Protein AF-A0A954HNZ9-F1 (afdb_monomer)

Sequence (118 aa):
MIYDRTPWIPYSPVDSAGGAAWKEIQAANTEGKPTPGLQLTYFKKPRPVYEFYDLDADVSELENLSGRPEVAAVEREHRLALAERMILDFDYLPLPDVMEPTAGAGGKKAKATSNGKK

Structure (mmCIF, N/CA/C/O backbone):
data_AF-A0A954HNZ9-F1
#
_entry.id   AF-A0A954HNZ9-F1
#
loop_
_atom_site.group_PDB
_atom_site.id
_atom_site.type_symbol
_atom_site.label_atom_id
_atom_site.label_alt_id
_atom_site.label_comp_id
_atom_site.label_asym_id
_atom_site.label_entity_id
_atom_site.label_seq_id
_atom_site.pdbx_PDB_ins_code
_atom_site.Cartn_x
_atom_site.Cartn_y
_atom_site.Cartn_z
_atom_site.occupancy
_atom_site.B_iso_or_equiv
_atom_site.auth_seq_id
_atom_site.auth_comp_id
_atom_site.auth_asym_id
_atom_site.auth_atom_id
_atom_site.pdbx_PDB_model_num
ATOM 1 N N . MET A 1 1 ? -1.437 -3.643 -6.665 1.00 91.81 1 MET A N 1
ATOM 2 C CA . MET A 1 1 ? -0.039 -3.414 -6.230 1.00 91.81 1 MET A CA 1
ATOM 3 C C . MET A 1 1 ? 0.115 -1.975 -5.763 1.00 91.81 1 MET A C 1
ATOM 5 O O . MET A 1 1 ? -0.402 -1.090 -6.432 1.00 91.81 1 MET A O 1
ATOM 9 N N . ILE A 1 2 ? 0.836 -1.753 -4.662 1.00 95.31 2 ILE A N 1
ATOM 10 C CA . ILE A 1 2 ? 1.122 -0.438 -4.073 1.00 95.31 2 ILE A CA 1
ATOM 11 C C . ILE A 1 2 ? 2.644 -0.267 -3.936 1.00 95.31 2 ILE A C 1
ATOM 13 O O . ILE A 1 2 ? 3.343 -1.207 -3.549 1.00 95.31 2 ILE A O 1
ATOM 17 N N . TYR A 1 3 ? 3.147 0.930 -4.256 1.00 97.06 3 TYR A N 1
ATOM 18 C CA . TYR A 1 3 ? 4.546 1.332 -4.076 1.00 97.06 3 TYR A CA 1
ATOM 19 C C . TYR A 1 3 ? 4.628 2.536 -3.127 1.00 97.06 3 TYR A C 1
ATOM 21 O O . TYR A 1 3 ? 4.392 3.677 -3.524 1.00 97.06 3 TYR A O 1
ATOM 29 N N . ASP A 1 4 ? 4.944 2.280 -1.856 1.00 95.31 4 ASP A N 1
ATOM 30 C CA . ASP A 1 4 ? 5.052 3.307 -0.821 1.00 95.31 4 ASP A CA 1
ATOM 31 C C . ASP A 1 4 ? 6.431 3.988 -0.853 1.00 95.31 4 ASP A C 1
ATOM 33 O O . ASP A 1 4 ? 7.487 3.373 -0.655 1.00 95.31 4 ASP A O 1
ATOM 37 N N . ARG A 1 5 ? 6.429 5.302 -1.093 1.00 94.69 5 ARG A N 1
ATOM 38 C CA . ARG A 1 5 ? 7.637 6.141 -1.093 1.00 94.69 5 ARG A CA 1
ATOM 39 C C . ARG A 1 5 ? 7.906 6.842 0.222 1.00 94.69 5 ARG A C 1
ATOM 41 O O . ARG A 1 5 ? 8.970 7.440 0.370 1.00 94.69 5 ARG A O 1
ATOM 48 N N . THR A 1 6 ? 6.985 6.750 1.171 1.00 93.81 6 THR A N 1
ATOM 49 C CA . THR A 1 6 ? 7.082 7.394 2.478 1.00 93.81 6 THR A CA 1
ATOM 50 C C . THR A 1 6 ? 6.795 6.409 3.617 1.00 93.81 6 THR A C 1
ATOM 52 O O . THR A 1 6 ? 6.027 6.725 4.525 1.00 93.81 6 THR A O 1
ATOM 55 N N . PRO A 1 7 ? 7.472 5.241 3.668 1.00 94.88 7 PRO A N 1
ATOM 56 C CA . PRO A 1 7 ? 7.176 4.182 4.641 1.00 94.88 7 PRO A CA 1
ATOM 57 C C . PRO A 1 7 ? 7.374 4.588 6.111 1.00 94.88 7 PRO A C 1
ATOM 59 O O . PRO A 1 7 ? 6.915 3.901 7.024 1.00 94.88 7 PRO A O 1
ATOM 62 N N . TRP A 1 8 ? 8.074 5.693 6.371 1.00 95.38 8 TRP A N 1
ATOM 63 C CA . TRP A 1 8 ? 8.252 6.260 7.711 1.00 95.38 8 TRP A CA 1
ATOM 64 C C . TRP A 1 8 ? 7.060 7.104 8.183 1.00 95.38 8 TRP A C 1
ATOM 66 O O . TRP A 1 8 ? 6.949 7.368 9.382 1.00 95.38 8 TRP A O 1
ATOM 76 N N . ILE A 1 9 ? 6.182 7.546 7.277 1.00 93.69 9 ILE A N 1
ATOM 77 C CA . ILE A 1 9 ? 4.989 8.315 7.630 1.00 93.69 9 ILE A CA 1
ATOM 78 C C . ILE A 1 9 ? 3.913 7.329 8.110 1.00 93.69 9 ILE A C 1
ATOM 80 O O . ILE A 1 9 ? 3.567 6.399 7.380 1.00 93.69 9 ILE A O 1
ATOM 84 N N . PRO A 1 10 ? 3.377 7.492 9.334 1.00 92.50 10 PRO A N 1
ATOM 85 C CA . PRO A 1 10 ? 2.267 6.675 9.807 1.00 92.50 10 PRO A CA 1
ATOM 86 C C . PRO A 1 10 ? 1.060 6.777 8.875 1.00 92.50 10 PRO A C 1
ATOM 88 O O . PRO A 1 10 ? 0.731 7.870 8.415 1.00 92.50 10 PRO A O 1
ATOM 91 N N . TYR A 1 11 ? 0.362 5.661 8.662 1.00 93.06 11 TYR A N 1
ATOM 92 C CA . TYR A 1 11 ? -0.916 5.698 7.964 1.00 93.06 11 TYR A CA 1
ATOM 93 C C . TYR A 1 11 ? -1.902 6.613 8.702 1.00 93.06 11 TYR A C 1
ATOM 95 O O . TYR A 1 11 ? -2.018 6.585 9.930 1.00 93.06 11 TYR A O 1
ATOM 103 N N . SER A 1 12 ? -2.622 7.414 7.927 1.00 92.19 12 SER A N 1
ATOM 104 C CA . SER A 1 12 ? -3.756 8.197 8.388 1.00 92.19 12 SER A CA 1
ATOM 105 C C . SER A 1 12 ? -4.742 8.328 7.232 1.00 92.19 12 SER A C 1
ATOM 107 O O . SER A 1 12 ? -4.314 8.653 6.122 1.00 92.19 12 SER A O 1
ATOM 109 N N . PRO A 1 13 ? -6.047 8.113 7.456 1.00 93.38 13 PRO A N 1
ATOM 110 C CA . PRO A 1 13 ? -7.034 8.313 6.408 1.00 93.38 13 PRO A CA 1
ATOM 111 C C . PRO A 1 13 ? -7.092 9.798 6.030 1.00 93.38 13 PRO A C 1
ATOM 113 O O . PRO A 1 13 ? -7.148 10.661 6.910 1.00 93.38 13 PRO A O 1
ATOM 116 N N . VAL A 1 14 ? -7.073 10.086 4.728 1.00 90.00 14 VAL A N 1
ATOM 117 C CA . VAL A 1 14 ? -6.909 11.449 4.189 1.00 90.00 14 VAL A CA 1
ATOM 118 C C . VAL A 1 14 ? -8.027 12.385 4.659 1.00 90.00 14 VAL A C 1
ATOM 120 O O . VAL A 1 14 ? -7.744 13.480 5.139 1.00 90.00 14 VAL A O 1
ATOM 123 N N . ASP A 1 15 ? -9.277 11.921 4.626 1.00 91.62 15 ASP A N 1
ATOM 124 C CA . ASP A 1 15 ? -10.448 12.770 4.895 1.00 91.62 15 ASP A CA 1
ATOM 125 C C . ASP A 1 15 ? -11.004 12.641 6.321 1.00 91.62 15 ASP A C 1
ATOM 127 O O . ASP A 1 15 ? -11.885 13.398 6.728 1.00 91.62 15 ASP A O 1
ATOM 131 N N . SER A 1 16 ? -10.515 11.676 7.105 1.00 92.75 16 SER A N 1
ATOM 132 C CA . SER A 1 16 ? -11.103 11.331 8.408 1.00 92.75 16 SER A CA 1
ATOM 13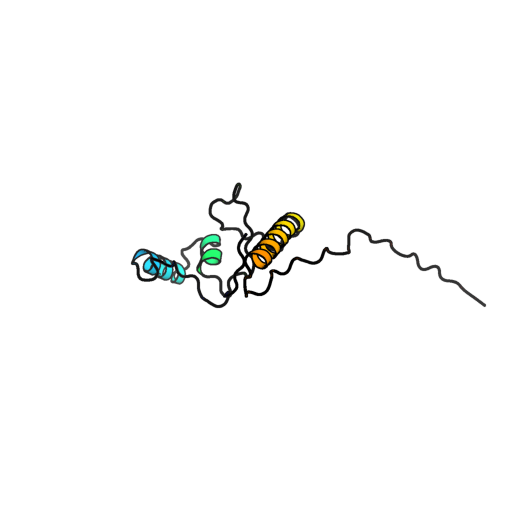3 C C . SER A 1 16 ? -10.095 11.210 9.549 1.00 92.75 16 SER A C 1
ATOM 135 O O . SER A 1 16 ? -10.468 10.803 10.650 1.00 92.75 16 SER A O 1
ATOM 137 N N . ALA A 1 17 ? -8.850 11.656 9.344 1.00 90.94 17 ALA A N 1
ATOM 138 C CA . ALA A 1 17 ? -7.790 11.652 10.357 1.00 90.94 17 ALA A CA 1
ATOM 139 C C . ALA A 1 17 ? -8.211 12.290 11.698 1.00 90.94 17 ALA A C 1
ATOM 141 O O . ALA A 1 17 ? -7.837 11.828 12.773 1.00 90.94 17 ALA A O 1
ATOM 142 N N . GLY A 1 18 ? -9.002 13.367 11.654 1.00 91.69 18 GLY A N 1
ATOM 143 C CA . GLY A 1 18 ? -9.504 14.052 12.852 1.00 91.69 18 GLY A CA 1
ATOM 144 C C . GLY A 1 18 ? -10.821 13.497 13.409 1.00 91.69 18 GLY A C 1
ATOM 145 O O . GLY A 1 18 ? -11.249 13.918 14.489 1.00 91.69 18 GLY A O 1
ATOM 146 N N . GLY A 1 19 ? -11.474 12.591 12.677 1.00 94.25 19 GLY A N 1
ATOM 147 C CA . GLY A 1 19 ? -12.818 12.095 12.959 1.00 94.25 19 GLY A CA 1
ATOM 148 C C . GLY A 1 19 ? -12.886 11.155 14.163 1.00 94.25 19 GLY A C 1
ATOM 149 O O . GLY A 1 19 ? -11.900 10.521 14.540 1.00 94.25 19 GLY A O 1
ATOM 150 N N . ALA A 1 20 ? -14.076 11.047 14.763 1.00 95.69 20 ALA A N 1
ATOM 151 C CA . ALA A 1 20 ? -14.314 10.190 15.928 1.00 95.69 20 ALA A CA 1
ATOM 152 C C . ALA A 1 20 ? -13.958 8.718 15.650 1.00 95.69 20 ALA A C 1
ATOM 154 O O . ALA A 1 20 ? -13.223 8.116 16.427 1.00 95.69 20 ALA A O 1
ATOM 155 N N . ALA A 1 21 ? -14.358 8.188 14.489 1.00 93.62 21 ALA A N 1
ATOM 156 C CA . ALA A 1 21 ? -14.083 6.804 14.103 1.00 93.62 21 ALA A CA 1
ATOM 157 C C . ALA A 1 21 ? -12.578 6.473 14.076 1.00 93.62 21 ALA A C 1
ATOM 159 O O . ALA A 1 21 ? -12.153 5.456 14.617 1.00 93.62 21 ALA A O 1
ATOM 160 N N . TRP A 1 22 ? -11.738 7.347 13.505 1.00 95.12 22 TRP A N 1
ATOM 161 C CA . TRP A 1 22 ? -10.293 7.097 13.470 1.00 95.12 22 TRP A CA 1
ATOM 162 C C . TRP A 1 22 ? -9.644 7.201 14.856 1.00 95.12 22 TRP A C 1
ATOM 164 O O . TRP A 1 22 ? -8.702 6.468 15.159 1.00 95.12 22 TRP A O 1
ATOM 174 N N . LYS A 1 23 ? -10.150 8.079 15.731 1.00 95.12 23 LYS A N 1
ATOM 175 C CA . LYS A 1 23 ? -9.696 8.152 17.130 1.00 95.12 23 LYS A CA 1
ATOM 176 C C . LYS A 1 23 ? -10.053 6.885 17.906 1.00 95.12 23 LYS A C 1
ATOM 178 O O . LYS A 1 23 ? -9.220 6.389 18.659 1.00 95.12 23 LYS A O 1
ATOM 183 N N . GLU A 1 24 ? -11.246 6.340 17.692 1.00 95.81 24 GLU A N 1
ATOM 184 C CA . GLU A 1 24 ? -11.670 5.072 18.292 1.00 95.81 24 GLU A CA 1
ATOM 185 C C . GLU A 1 24 ? -10.815 3.898 17.806 1.00 95.81 24 GLU A C 1
ATOM 187 O O . GLU A 1 24 ? -10.384 3.083 18.618 1.00 95.81 24 GLU A O 1
ATOM 192 N N . ILE A 1 25 ? -10.486 3.844 16.511 1.00 95.06 25 ILE A N 1
ATOM 193 C CA . ILE A 1 25 ? -9.589 2.823 15.948 1.00 95.06 25 ILE A CA 1
ATOM 194 C C . ILE A 1 25 ? -8.186 2.913 16.571 1.00 95.06 25 ILE A C 1
ATOM 196 O O . ILE A 1 25 ? -7.605 1.891 16.940 1.00 95.06 25 ILE A O 1
ATOM 200 N N . GLN A 1 26 ? -7.652 4.124 16.752 1.00 95.56 26 GLN A N 1
ATOM 201 C CA . GLN A 1 26 ? -6.374 4.326 17.440 1.00 95.56 26 GLN A CA 1
ATOM 202 C C . GLN A 1 26 ? -6.430 3.868 18.902 1.00 95.56 26 GLN A C 1
ATOM 204 O O . GLN A 1 26 ? -5.533 3.148 19.340 1.00 95.56 26 GLN A O 1
ATOM 209 N N . ALA A 1 27 ? -7.483 4.229 19.642 1.00 96.00 27 ALA A N 1
ATOM 210 C CA . ALA A 1 27 ? -7.673 3.783 21.022 1.00 96.00 27 ALA A CA 1
ATOM 211 C C . ALA A 1 27 ? -7.763 2.250 21.104 1.00 96.00 27 ALA A C 1
ATOM 213 O O . ALA A 1 27 ? -7.029 1.621 21.865 1.00 96.00 27 ALA A O 1
ATOM 214 N N . ALA A 1 28 ? -8.565 1.628 20.237 1.00 96.06 28 ALA A N 1
ATOM 215 C CA . ALA A 1 28 ? -8.683 0.178 20.153 1.00 96.06 28 ALA A CA 1
ATOM 216 C C . ALA A 1 28 ? -7.334 -0.504 19.870 1.00 96.06 28 ALA A C 1
ATOM 218 O O . ALA A 1 28 ? -7.037 -1.548 20.452 1.00 96.06 28 ALA A O 1
ATOM 219 N N . ASN A 1 29 ? -6.490 0.093 19.023 1.00 95.88 29 ASN A N 1
ATOM 220 C CA . ASN A 1 29 ? -5.148 -0.419 18.760 1.00 95.88 29 ASN A CA 1
ATOM 221 C C . ASN A 1 29 ? -4.230 -0.347 19.987 1.00 95.88 29 ASN A C 1
ATOM 223 O O . ASN A 1 29 ? -3.489 -1.293 20.235 1.00 95.88 29 ASN A O 1
ATOM 227 N N . THR A 1 30 ? -4.307 0.719 20.796 1.00 94.88 30 THR A N 1
ATOM 228 C CA . THR A 1 30 ? -3.545 0.784 22.062 1.00 94.88 30 THR A CA 1
ATOM 229 C C . THR A 1 30 ? -3.960 -0.299 23.059 1.00 94.88 30 THR A C 1
ATOM 231 O O . THR A 1 30 ? -3.159 -0.717 23.888 1.00 94.88 30 THR A O 1
ATOM 234 N N . GLU A 1 31 ? -5.186 -0.801 22.928 1.00 96.00 31 GLU A N 1
ATOM 235 C CA . GLU A 1 31 ? -5.735 -1.898 23.725 1.00 96.00 31 GLU A CA 1
ATOM 236 C C . GLU A 1 31 ? -5.517 -3.281 23.077 1.00 96.00 31 GLU A C 1
ATOM 238 O O . GLU A 1 31 ? -5.994 -4.286 23.600 1.00 96.00 31 GLU A O 1
ATOM 243 N N . GLY A 1 32 ? -4.821 -3.358 21.934 1.00 94.12 32 GLY A N 1
ATOM 244 C CA . GLY A 1 32 ? -4.522 -4.617 21.242 1.00 94.12 32 GLY A CA 1
ATOM 245 C C . GLY A 1 32 ? -5.737 -5.315 20.622 1.00 94.12 32 GLY A C 1
ATOM 246 O O . GLY A 1 32 ? -5.687 -6.515 20.364 1.00 94.12 32 GLY A O 1
ATOM 247 N N . LYS A 1 33 ? -6.837 -4.589 20.393 1.00 96.25 33 LYS A N 1
ATOM 248 C CA . LYS A 1 33 ? -8.106 -5.144 19.892 1.00 96.25 33 LYS A CA 1
ATOM 249 C C . LYS A 1 33 ? -8.141 -5.503 18.398 1.00 96.25 33 LYS A C 1
ATOM 251 O O . LYS A 1 33 ? -8.839 -6.463 18.070 1.00 96.25 33 LYS A O 1
ATOM 256 N N . PRO A 1 34 ? -7.500 -4.757 17.472 1.00 93.62 34 PRO A N 1
ATOM 257 C CA . PRO A 1 34 ? -7.621 -5.054 16.049 1.00 93.62 34 PRO A CA 1
ATOM 258 C C . PRO A 1 34 ? -7.031 -6.424 15.711 1.00 93.62 34 PRO A C 1
ATOM 260 O O . PRO A 1 34 ? -6.062 -6.861 16.335 1.00 93.62 34 PRO A O 1
ATOM 263 N N . THR A 1 35 ? -7.591 -7.086 14.698 1.00 94.25 35 THR A N 1
ATOM 264 C CA . THR A 1 35 ? -7.042 -8.349 14.191 1.00 94.25 35 THR A CA 1
ATOM 265 C C . THR A 1 35 ? -5.610 -8.145 13.679 1.00 94.25 35 THR A C 1
ATOM 267 O O . THR A 1 35 ? -5.263 -7.031 13.275 1.00 94.25 35 THR A O 1
ATOM 270 N N . PRO A 1 36 ? -4.770 -9.196 13.635 1.00 93.25 36 PRO A N 1
ATOM 271 C CA . PRO A 1 36 ? -3.395 -9.067 13.154 1.00 93.25 36 PRO A CA 1
ATOM 272 C C . PRO A 1 36 ? -3.282 -8.423 11.765 1.00 93.25 36 PRO A C 1
ATOM 274 O O . PRO A 1 36 ? -2.407 -7.587 11.562 1.00 93.25 36 PRO A O 1
ATOM 277 N N . GLY A 1 37 ? -4.197 -8.745 10.841 1.00 92.31 37 GLY A N 1
ATOM 278 C CA . GLY A 1 37 ? -4.249 -8.120 9.514 1.00 92.31 37 GLY A CA 1
ATOM 279 C C . GLY A 1 37 ? -4.434 -6.604 9.598 1.00 92.31 37 GLY A C 1
ATOM 280 O O . GLY A 1 37 ? -3.600 -5.855 9.105 1.00 92.31 37 GLY A O 1
ATOM 281 N N . LEU A 1 38 ? -5.448 -6.134 10.334 1.00 93.81 38 LEU A N 1
ATOM 282 C CA . LEU A 1 38 ? -5.692 -4.697 10.516 1.00 93.81 38 LEU A CA 1
ATOM 283 C C . LEU A 1 38 ? -4.547 -3.987 11.251 1.00 93.81 38 LEU A C 1
ATOM 285 O O . LEU A 1 38 ? -4.242 -2.833 10.946 1.00 93.81 38 LEU A O 1
ATOM 289 N N . GLN A 1 39 ? -3.893 -4.662 12.203 1.00 94.25 39 GLN A N 1
ATOM 290 C CA . GLN A 1 39 ? -2.703 -4.112 12.857 1.00 94.25 39 GLN A CA 1
ATOM 291 C C . GLN A 1 39 ? -1.562 -3.898 11.859 1.00 94.25 39 GLN A C 1
ATOM 293 O O . GLN A 1 39 ? -0.921 -2.845 11.872 1.00 94.25 39 GLN A O 1
ATOM 298 N N . LEU A 1 40 ? -1.325 -4.871 10.976 1.00 93.00 40 LEU A N 1
ATOM 299 C CA . LEU A 1 40 ? -0.295 -4.773 9.947 1.00 93.00 40 LEU A CA 1
ATOM 300 C C . LEU A 1 40 ? -0.622 -3.687 8.915 1.00 93.00 40 LEU A C 1
ATOM 302 O O . LEU A 1 40 ? 0.269 -2.905 8.590 1.00 93.00 40 LEU A O 1
ATOM 306 N N . THR A 1 41 ? -1.873 -3.593 8.462 1.00 92.12 41 THR A N 1
ATOM 307 C CA . THR A 1 41 ? -2.305 -2.608 7.458 1.00 92.12 41 THR A CA 1
ATOM 308 C C . THR A 1 41 ? -2.244 -1.171 7.987 1.00 92.12 41 THR A C 1
ATOM 310 O O . THR A 1 41 ? -1.752 -0.277 7.302 1.00 92.12 41 THR A O 1
ATOM 313 N N . TYR A 1 42 ? -2.703 -0.916 9.219 1.00 93.31 42 TYR A N 1
ATOM 314 C CA . TYR A 1 42 ? -2.837 0.459 9.726 1.00 93.31 42 TYR A CA 1
ATOM 315 C C . TYR A 1 42 ? -1.715 0.931 10.649 1.00 93.31 42 TYR A C 1
ATOM 317 O O . TYR A 1 42 ? -1.468 2.136 10.737 1.00 93.31 42 TYR A O 1
ATOM 325 N N . PHE A 1 43 ? -1.039 0.027 11.358 1.00 95.06 43 PHE A N 1
ATOM 326 C CA . PHE A 1 43 ? -0.169 0.413 12.474 1.00 95.06 43 PHE A CA 1
ATOM 327 C C . PHE A 1 43 ? 1.275 -0.079 12.359 1.00 95.06 43 PHE A C 1
ATOM 329 O O . PHE A 1 43 ? 2.116 0.347 13.158 1.00 95.06 43 PHE A O 1
ATOM 336 N N . LYS A 1 44 ? 1.607 -0.906 11.358 1.00 93.88 44 LYS A N 1
ATOM 337 C CA . LYS A 1 44 ? 2.989 -1.323 11.090 1.00 93.88 44 LYS A CA 1
ATOM 338 C C . LYS A 1 44 ? 3.875 -0.114 10.776 1.00 93.88 44 LYS A C 1
ATOM 340 O O . LYS A 1 44 ? 3.531 0.734 9.955 1.00 93.88 44 LYS A O 1
ATOM 345 N N . LYS A 1 45 ? 5.044 -0.051 11.421 1.00 92.38 45 LYS A N 1
ATOM 346 C CA . LYS A 1 45 ? 6.067 0.979 11.190 1.00 92.38 45 LYS A CA 1
ATOM 347 C C . LYS A 1 45 ? 7.464 0.344 11.134 1.00 92.38 45 LYS A C 1
ATOM 349 O O . LYS A 1 45 ? 7.811 -0.377 12.070 1.00 92.38 45 LYS A O 1
ATOM 354 N N . PRO A 1 46 ? 8.276 0.626 10.099 1.00 94.69 46 PRO A N 1
ATOM 355 C CA . PRO A 1 46 ? 7.895 1.324 8.867 1.00 94.69 46 PRO A CA 1
ATOM 356 C C . PRO A 1 46 ? 6.856 0.520 8.067 1.00 94.69 46 PRO A C 1
ATOM 358 O O . PRO A 1 46 ? 6.792 -0.708 8.185 1.00 94.69 46 PRO A O 1
ATOM 361 N N . ARG A 1 47 ? 6.040 1.206 7.262 1.00 95.56 47 ARG A N 1
ATOM 362 C CA . ARG A 1 47 ? 5.131 0.539 6.324 1.00 95.56 47 ARG A CA 1
ATOM 363 C C . ARG A 1 47 ? 5.931 -0.197 5.240 1.00 95.56 47 ARG A C 1
ATOM 365 O O . ARG A 1 47 ? 7.084 0.166 4.982 1.00 95.56 47 ARG A O 1
ATOM 372 N N . PRO A 1 48 ? 5.386 -1.265 4.637 1.00 95.69 48 PRO A N 1
ATOM 373 C CA . PRO A 1 48 ? 6.061 -1.936 3.534 1.00 95.69 48 PRO A CA 1
ATOM 374 C C . PRO A 1 48 ? 6.239 -0.982 2.348 1.00 95.69 48 PRO A C 1
ATOM 376 O O . PRO A 1 48 ? 5.322 -0.260 1.990 1.00 95.69 48 PRO A O 1
ATOM 379 N N . VAL A 1 49 ? 7.412 -1.010 1.711 1.00 96.25 49 VAL A N 1
ATOM 380 C CA . VAL A 1 49 ? 7.650 -0.251 0.467 1.00 96.25 49 VAL A CA 1
ATOM 381 C C . VAL A 1 49 ? 6.835 -0.827 -0.691 1.00 96.25 49 VAL A C 1
ATOM 383 O O . VAL A 1 49 ? 6.421 -0.091 -1.579 1.00 96.25 49 VAL A O 1
ATOM 386 N N . TYR A 1 50 ? 6.605 -2.138 -0.682 1.00 97.00 50 TYR A N 1
ATOM 387 C CA . TYR A 1 50 ? 5.820 -2.834 -1.690 1.00 97.00 50 TYR A CA 1
ATOM 388 C C . TYR A 1 50 ? 4.699 -3.612 -1.016 1.00 97.00 50 TYR A C 1
ATOM 390 O O . TYR A 1 50 ? 4.930 -4.352 -0.051 1.00 97.00 50 TYR A O 1
ATOM 398 N N . GLU A 1 51 ? 3.491 -3.443 -1.540 1.00 96.75 51 GLU A N 1
ATOM 399 C CA . GLU A 1 51 ? 2.320 -4.198 -1.114 1.00 96.75 51 GLU A CA 1
ATOM 400 C C . GLU A 1 51 ? 1.661 -4.838 -2.334 1.00 96.75 51 GLU A C 1
ATOM 402 O O . GLU A 1 51 ? 1.387 -4.184 -3.349 1.00 96.75 51 GLU A O 1
ATOM 407 N N . PHE A 1 52 ? 1.474 -6.151 -2.261 1.00 97.62 52 PHE A N 1
ATOM 408 C CA . PHE A 1 52 ? 0.943 -6.962 -3.346 1.00 97.62 52 PHE A CA 1
ATOM 409 C C . PHE A 1 52 ? -0.144 -7.871 -2.783 1.00 97.62 52 PHE A C 1
ATOM 411 O O . PHE A 1 52 ? 0.124 -8.614 -1.846 1.00 97.62 52 PHE A O 1
ATOM 418 N N . TYR A 1 53 ? -1.353 -7.789 -3.330 1.00 97.62 53 TYR A N 1
ATOM 419 C CA . TYR A 1 53 ? -2.538 -8.463 -2.806 1.00 97.62 53 TYR A CA 1
ATOM 420 C C . TYR A 1 53 ? -3.234 -9.225 -3.924 1.00 97.62 53 TYR A C 1
ATOM 422 O O . TYR A 1 53 ? -3.255 -8.768 -5.070 1.00 97.62 53 TYR A O 1
ATOM 430 N N . ASP A 1 54 ? -3.807 -10.366 -3.568 1.00 97.19 54 ASP A N 1
ATOM 431 C CA . ASP A 1 54 ? -4.755 -11.088 -4.405 1.00 97.19 54 ASP A CA 1
ATOM 432 C C . ASP A 1 54 ? -6.153 -10.541 -4.105 1.00 97.19 54 ASP A C 1
ATOM 434 O O . ASP A 1 54 ? -6.702 -10.799 -3.041 1.00 97.19 54 ASP A O 1
ATOM 438 N N . LEU A 1 55 ? -6.719 -9.756 -5.020 1.00 96.19 55 LEU A N 1
ATOM 439 C CA . LEU A 1 55 ? -8.019 -9.119 -4.796 1.00 96.19 55 LEU A CA 1
ATOM 440 C C . LEU A 1 55 ? -9.200 -10.089 -4.936 1.00 96.19 55 LEU A C 1
ATOM 442 O O . LEU A 1 55 ? -10.287 -9.771 -4.458 1.00 96.19 55 LEU A O 1
ATOM 446 N N . ASP A 1 56 ? -9.004 -11.251 -5.565 1.00 96.75 56 ASP A N 1
ATOM 447 C CA . ASP A 1 56 ? -10.052 -12.266 -5.689 1.00 96.75 56 ASP A CA 1
ATOM 448 C C . ASP A 1 56 ? -10.186 -13.053 -4.377 1.00 96.75 56 ASP A C 1
ATOM 450 O O . ASP A 1 56 ? -11.299 -13.330 -3.919 1.00 96.75 56 ASP A O 1
ATOM 454 N N . ALA A 1 57 ? -9.055 -13.389 -3.748 1.00 96.81 57 ALA A N 1
ATOM 455 C CA . ALA A 1 57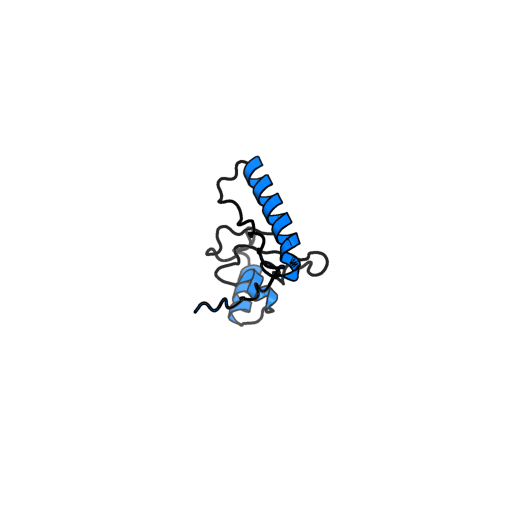 ? -9.017 -14.116 -2.479 1.00 96.81 57 ALA A CA 1
ATOM 456 C C . ALA A 1 57 ? -9.060 -13.204 -1.236 1.00 96.81 57 ALA A C 1
ATOM 458 O O . ALA A 1 57 ? -9.578 -13.614 -0.195 1.00 96.81 57 ALA A O 1
ATOM 459 N N . ASP A 1 58 ? -8.540 -11.978 -1.334 1.00 96.19 58 ASP A N 1
ATOM 460 C CA . ASP A 1 58 ? -8.396 -11.008 -0.244 1.00 96.19 58 ASP A CA 1
ATOM 461 C C . ASP A 1 58 ? -8.849 -9.603 -0.674 1.00 96.19 58 ASP A C 1
ATOM 463 O O . ASP A 1 58 ? -8.073 -8.658 -0.820 1.00 96.19 58 ASP A O 1
ATOM 467 N N . VAL A 1 59 ? -10.168 -9.448 -0.814 1.00 95.44 59 VAL A N 1
ATOM 468 C CA . VAL A 1 59 ? -10.821 -8.162 -1.129 1.00 95.44 59 VAL A CA 1
ATOM 469 C C . VAL A 1 59 ? -10.495 -7.068 -0.094 1.00 95.44 59 VAL A C 1
ATOM 471 O O . VAL A 1 59 ? -10.646 -5.884 -0.376 1.00 95.44 59 VAL A O 1
ATOM 474 N N . SER A 1 60 ? -10.091 -7.446 1.126 1.00 94.94 60 SER A N 1
ATOM 475 C CA . SER A 1 60 ? -9.792 -6.506 2.217 1.00 94.94 60 SER A CA 1
ATOM 476 C C . SER A 1 60 ? -8.318 -6.096 2.305 1.00 94.94 60 SER A C 1
ATOM 478 O O . SER A 1 60 ? -7.991 -5.300 3.186 1.00 94.94 60 SER A O 1
ATOM 480 N N . GLU A 1 61 ? -7.450 -6.608 1.427 1.00 95.75 61 GLU A N 1
ATOM 481 C CA . GLU A 1 61 ? -6.024 -6.251 1.344 1.00 95.75 61 GLU A CA 1
ATOM 482 C C . GLU A 1 61 ? -5.291 -6.368 2.700 1.00 95.75 61 GLU A C 1
ATOM 484 O O . GLU A 1 61 ? -4.517 -5.501 3.123 1.00 95.75 61 GLU A O 1
ATOM 489 N N . LEU 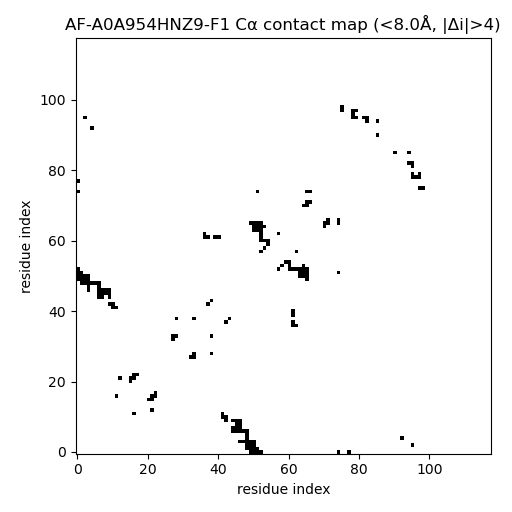A 1 62 ? -5.563 -7.450 3.433 1.00 95.62 62 LEU A N 1
ATOM 490 C CA . LEU A 1 62 ? -4.995 -7.710 4.757 1.00 95.62 62 LEU A CA 1
ATOM 491 C C . LEU A 1 62 ? -3.716 -8.549 4.694 1.00 95.62 62 LEU A C 1
ATOM 493 O O . LEU A 1 62 ? -2.887 -8.472 5.606 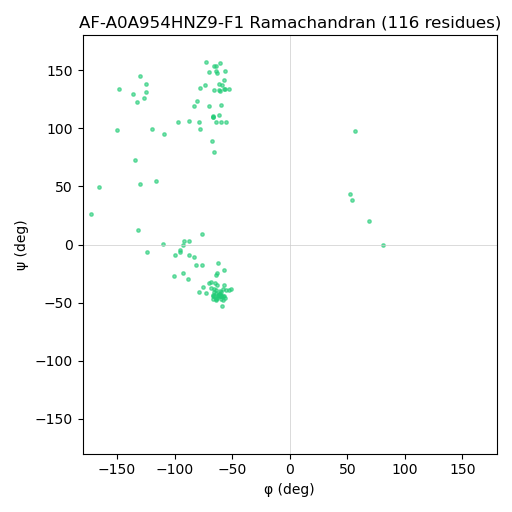1.00 95.62 62 LEU A O 1
ATOM 497 N N . GLU A 1 63 ? -3.536 -9.347 3.640 1.00 95.94 63 GLU A N 1
ATOM 498 C CA . GLU A 1 63 ? -2.390 -10.234 3.476 1.00 95.94 63 GLU A CA 1
ATOM 499 C C . GLU A 1 63 ? -1.449 -9.752 2.367 1.00 95.94 63 GLU A C 1
ATOM 501 O O . GLU A 1 63 ? -1.598 -10.078 1.194 1.00 95.94 63 GLU A O 1
ATOM 506 N N . ASN A 1 64 ? -0.405 -9.013 2.750 1.00 96.69 64 ASN A N 1
ATOM 507 C CA . ASN A 1 64 ? 0.625 -8.610 1.798 1.00 96.69 64 ASN A CA 1
ATOM 508 C C . ASN A 1 64 ? 1.469 -9.829 1.358 1.00 96.69 64 ASN A C 1
ATOM 510 O O . ASN A 1 64 ? 2.138 -10.483 2.170 1.00 96.69 64 ASN A O 1
ATOM 514 N N . LEU A 1 65 ? 1.444 -10.109 0.056 1.00 97.19 65 LEU A N 1
ATOM 515 C CA . LEU A 1 65 ? 2.141 -11.198 -0.632 1.00 97.19 65 LEU A CA 1
ATOM 516 C C . LEU A 1 65 ? 3.496 -10.775 -1.226 1.00 97.19 65 LEU A C 1
ATOM 518 O O . LEU A 1 65 ? 4.215 -11.619 -1.757 1.00 97.19 65 LEU A O 1
ATOM 522 N N . SER A 1 66 ? 3.860 -9.492 -1.151 1.00 96.69 66 SER A N 1
ATOM 523 C CA . SER A 1 66 ? 5.090 -8.972 -1.759 1.00 96.69 66 SER A CA 1
ATOM 524 C C . SER A 1 66 ? 6.339 -9.708 -1.261 1.00 96.69 66 SER A C 1
ATOM 526 O O . SER A 1 66 ? 6.525 -9.929 -0.061 1.00 96.69 66 SER A O 1
ATOM 528 N N . GLY A 1 67 ? 7.213 -10.083 -2.198 1.00 94.75 67 GLY A N 1
ATOM 529 C CA . GLY A 1 67 ? 8.469 -10.784 -1.942 1.00 94.75 67 GLY A CA 1
ATOM 530 C C . GLY A 1 67 ? 8.332 -12.293 -1.742 1.00 94.75 67 GLY A C 1
ATOM 531 O O . GLY A 1 67 ? 9.348 -12.963 -1.541 1.00 94.75 67 GLY A O 1
ATOM 532 N N . ARG A 1 68 ? 7.117 -12.853 -1.801 1.00 95.88 68 ARG A N 1
ATOM 533 C CA . ARG A 1 68 ? 6.933 -14.301 -1.694 1.00 95.88 68 ARG A CA 1
ATOM 534 C C . ARG A 1 68 ? 7.286 -15.008 -3.015 1.00 95.88 68 ARG A C 1
ATOM 536 O O . ARG A 1 68 ? 6.865 -14.548 -4.080 1.00 95.88 68 ARG A O 1
ATOM 543 N N . PRO A 1 69 ? 8.037 -16.128 -2.988 1.00 95.44 69 PRO A N 1
ATOM 544 C CA . PRO A 1 69 ? 8.467 -16.824 -4.204 1.00 95.44 69 PRO A CA 1
ATOM 545 C C . PRO A 1 69 ? 7.318 -17.256 -5.122 1.00 95.44 69 PRO A C 1
ATOM 547 O O . PRO A 1 69 ? 7.462 -17.216 -6.341 1.00 95.44 69 PRO A O 1
ATOM 550 N N . GLU A 1 70 ? 6.181 -17.646 -4.546 1.00 95.56 70 GLU A N 1
ATOM 551 C CA . GLU A 1 70 ? 4.995 -18.112 -5.268 1.00 95.56 70 GLU A CA 1
ATOM 552 C C . GLU A 1 70 ? 4.356 -17.041 -6.163 1.00 95.56 70 GLU A C 1
ATOM 554 O O . GLU A 1 70 ? 3.755 -17.391 -7.177 1.00 95.56 70 GLU A O 1
ATOM 559 N N . VAL A 1 71 ? 4.529 -15.752 -5.843 1.00 95.94 71 VAL A N 1
ATOM 560 C CA . VAL A 1 71 ? 3.993 -14.628 -6.635 1.00 95.94 71 VAL A CA 1
ATOM 561 C C . VAL A 1 71 ? 5.076 -13.829 -7.358 1.00 95.94 71 VAL A C 1
ATOM 563 O O . VAL A 1 71 ? 4.750 -12.891 -8.078 1.00 95.94 71 VAL A O 1
ATOM 566 N N . ALA A 1 72 ? 6.355 -14.201 -7.236 1.00 95.31 72 ALA A N 1
ATOM 567 C CA . ALA A 1 72 ? 7.485 -13.396 -7.713 1.00 95.31 72 ALA A CA 1
ATOM 568 C C . ALA A 1 72 ? 7.402 -13.027 -9.207 1.00 95.31 72 ALA A C 1
ATOM 570 O O . ALA A 1 72 ? 7.731 -11.906 -9.593 1.00 95.31 72 ALA A O 1
ATOM 571 N N . ALA A 1 73 ? 6.942 -13.953 -10.055 1.00 95.44 73 ALA A N 1
ATOM 572 C CA . ALA A 1 73 ? 6.783 -13.693 -11.486 1.00 95.44 73 ALA A CA 1
ATOM 573 C C . ALA A 1 73 ? 5.701 -12.634 -11.766 1.00 95.44 73 ALA A C 1
ATOM 575 O O . ALA A 1 73 ? 5.931 -11.717 -12.554 1.00 95.44 73 ALA A O 1
ATOM 576 N N . VAL A 1 74 ? 4.555 -12.742 -11.087 1.00 96.44 74 VAL A N 1
ATOM 577 C CA . VAL A 1 74 ? 3.411 -11.834 -11.255 1.00 96.44 74 VAL A CA 1
ATOM 578 C C . VAL A 1 74 ? 3.711 -10.475 -10.626 1.00 96.44 74 VAL A C 1
ATOM 580 O O . VAL A 1 74 ? 3.445 -9.437 -11.228 1.00 96.44 74 VAL A O 1
ATOM 583 N N . GLU A 1 75 ? 4.332 -10.454 -9.447 1.00 97.25 75 GLU A N 1
ATOM 584 C CA . GLU A 1 75 ? 4.768 -9.217 -8.803 1.00 97.25 75 GLU A CA 1
ATOM 585 C C . GLU A 1 75 ? 5.756 -8.454 -9.694 1.00 97.25 75 GLU A C 1
ATOM 587 O O . GLU A 1 75 ? 5.613 -7.246 -9.890 1.00 97.25 75 GLU A O 1
ATOM 592 N N . ARG A 1 76 ? 6.724 -9.152 -10.300 1.00 96.38 76 ARG A N 1
ATOM 593 C CA . ARG A 1 76 ? 7.675 -8.545 -11.235 1.00 96.38 76 ARG A CA 1
ATOM 594 C C . ARG A 1 76 ? 6.988 -7.927 -12.452 1.00 96.38 76 ARG A C 1
ATOM 596 O O . ARG A 1 76 ? 7.367 -6.831 -12.859 1.00 96.38 76 ARG A O 1
ATOM 603 N N . GLU A 1 77 ? 5.998 -8.602 -13.031 1.00 97.38 77 GLU A N 1
ATOM 604 C CA . GLU A 1 77 ? 5.203 -8.056 -14.139 1.00 97.38 77 GLU A CA 1
ATOM 605 C C . GLU A 1 77 ? 4.552 -6.721 -13.751 1.00 97.38 77 GLU A C 1
ATOM 607 O O . GLU A 1 77 ? 4.680 -5.732 -14.472 1.00 97.38 77 GLU A O 1
ATOM 612 N N . HIS A 1 78 ? 3.954 -6.652 -12.560 1.00 97.88 78 HIS A N 1
ATOM 613 C CA . HIS A 1 78 ? 3.319 -5.432 -12.063 1.00 97.88 78 HIS A CA 1
ATOM 614 C C . HIS A 1 78 ? 4.334 -4.325 -11.763 1.00 97.88 78 HIS A C 1
ATOM 616 O O . HIS A 1 78 ? 4.067 -3.157 -12.046 1.00 97.88 78 HIS A O 1
ATOM 622 N N . ARG A 1 79 ? 5.520 -4.667 -11.242 1.00 97.56 79 ARG A N 1
ATOM 623 C CA . ARG A 1 79 ? 6.610 -3.700 -11.034 1.00 97.56 79 ARG A CA 1
ATOM 624 C C . ARG A 1 79 ? 7.123 -3.115 -12.346 1.00 97.56 79 ARG A C 1
ATOM 626 O O . ARG A 1 79 ? 7.398 -1.920 -12.397 1.00 97.56 79 ARG A O 1
ATOM 633 N N . LEU A 1 80 ? 7.219 -3.926 -13.399 1.00 97.69 80 LEU A N 1
ATOM 634 C CA . LEU A 1 80 ? 7.593 -3.460 -14.736 1.00 97.69 80 LEU A CA 1
ATOM 635 C C . LEU A 1 80 ? 6.525 -2.542 -15.332 1.00 97.69 80 LEU A C 1
ATOM 637 O O . LEU A 1 80 ? 6.866 -1.458 -15.795 1.00 97.69 80 LEU A O 1
ATOM 641 N N . ALA A 1 81 ? 5.250 -2.934 -15.262 1.00 97.75 81 ALA A N 1
ATOM 642 C CA . ALA A 1 81 ? 4.143 -2.106 -15.739 1.00 97.75 81 ALA A CA 1
ATOM 643 C C . ALA A 1 81 ? 4.067 -0.765 -14.987 1.00 97.75 81 ALA A C 1
ATOM 645 O O . ALA A 1 81 ? 3.864 0.287 -15.593 1.00 97.75 81 ALA A O 1
ATOM 646 N N . LEU A 1 82 ? 4.294 -0.783 -13.668 1.00 97.62 82 LEU A N 1
ATOM 647 C CA . LEU A 1 82 ? 4.379 0.431 -12.860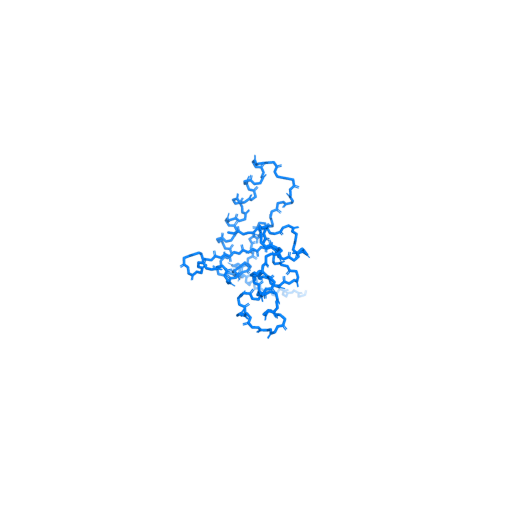 1.00 97.62 82 LEU A CA 1
ATOM 648 C C . LEU A 1 82 ? 5.568 1.305 -13.280 1.00 97.62 82 LEU A C 1
ATOM 650 O O . LEU A 1 82 ? 5.393 2.505 -13.467 1.00 97.62 82 LEU A O 1
ATOM 654 N N . ALA A 1 83 ? 6.757 0.722 -13.463 1.00 97.38 83 ALA A N 1
ATOM 655 C CA . ALA A 1 83 ? 7.940 1.458 -13.906 1.00 97.38 83 ALA A CA 1
ATOM 656 C C . ALA A 1 83 ? 7.739 2.096 -15.290 1.00 97.38 83 ALA A C 1
ATOM 658 O O . ALA A 1 83 ? 8.066 3.266 -15.475 1.00 97.38 83 ALA A O 1
ATOM 659 N N . GLU A 1 84 ? 7.168 1.357 -16.245 1.00 97.88 84 GLU A N 1
ATOM 660 C CA . GLU A 1 84 ? 6.812 1.880 -17.567 1.00 97.88 84 GLU A CA 1
ATOM 661 C C . GLU A 1 84 ? 5.857 3.068 -17.442 1.00 97.88 84 GLU A C 1
ATOM 663 O O . GLU A 1 84 ? 6.100 4.127 -18.025 1.00 97.88 84 GLU A O 1
ATOM 668 N N . ARG A 1 85 ? 4.805 2.926 -16.628 1.00 97.88 85 ARG A N 1
ATOM 669 C CA . ARG A 1 85 ? 3.832 3.998 -16.424 1.00 97.88 85 ARG A CA 1
ATOM 670 C C . ARG A 1 85 ? 4.466 5.241 -15.800 1.00 97.88 85 ARG A C 1
ATOM 672 O O . ARG A 1 85 ? 4.221 6.337 -16.292 1.00 97.88 85 ARG A O 1
ATOM 679 N N . MET A 1 86 ? 5.318 5.071 -14.789 1.00 97.69 86 MET A N 1
ATOM 680 C CA . MET A 1 86 ? 6.068 6.163 -14.158 1.00 97.69 86 MET A CA 1
ATOM 681 C C . MET A 1 86 ? 6.968 6.902 -15.158 1.00 97.69 86 MET A C 1
ATOM 683 O O . MET A 1 86 ? 7.019 8.128 -15.140 1.00 97.69 86 MET A O 1
ATOM 687 N N . ILE A 1 87 ? 7.641 6.180 -16.064 1.00 97.88 87 ILE A N 1
ATOM 688 C CA . ILE A 1 87 ? 8.466 6.789 -17.120 1.00 97.88 87 ILE A CA 1
ATOM 689 C C . ILE A 1 87 ? 7.601 7.615 -18.077 1.00 97.88 87 ILE A C 1
ATOM 691 O O . ILE A 1 87 ? 7.949 8.754 -18.386 1.00 97.88 87 ILE A O 1
ATOM 695 N N . LEU A 1 88 ? 6.480 7.055 -18.542 1.00 98.44 88 LEU A N 1
ATOM 696 C CA . LEU A 1 88 ? 5.572 7.733 -19.473 1.00 98.44 88 LEU A CA 1
ATOM 697 C C . LEU A 1 88 ? 4.915 8.975 -18.859 1.00 98.44 88 LEU A C 1
ATOM 699 O O . LEU A 1 88 ? 4.671 9.949 -19.569 1.00 98.44 88 LEU A O 1
ATOM 703 N N . ASP A 1 89 ? 4.651 8.942 -17.555 1.00 97.94 89 ASP A N 1
ATOM 704 C CA . ASP A 1 89 ? 4.045 10.049 -16.814 1.00 97.94 89 ASP A CA 1
ATOM 705 C C . ASP A 1 89 ? 5.083 11.055 -16.285 1.00 97.94 89 ASP A C 1
ATOM 707 O O . ASP A 1 89 ? 4.711 12.037 -15.643 1.00 97.94 89 ASP A O 1
ATOM 711 N N . PHE A 1 90 ? 6.373 10.853 -16.592 1.00 96.94 90 PHE A N 1
ATOM 712 C CA . PHE A 1 90 ? 7.486 11.682 -16.117 1.00 96.94 90 PHE A CA 1
ATOM 713 C C . PHE A 1 90 ? 7.510 11.820 -14.585 1.00 96.94 90 PHE A C 1
ATOM 715 O O . PHE A 1 90 ? 7.811 12.889 -14.048 1.00 96.94 90 PHE A O 1
ATOM 722 N N . ASP A 1 91 ? 7.183 10.735 -13.880 1.00 97.00 91 ASP A N 1
ATOM 723 C CA . ASP A 1 91 ? 7.229 10.690 -12.423 1.00 97.00 91 ASP A CA 1
ATOM 724 C C . ASP A 1 91 ? 8.671 10.926 -11.938 1.00 97.00 91 ASP A C 1
ATOM 726 O O . ASP A 1 91 ? 9.634 10.347 -12.446 1.00 97.00 91 ASP A O 1
ATOM 730 N N . TYR A 1 92 ? 8.826 11.808 -10.952 1.00 95.12 92 TYR A N 1
ATOM 731 C CA . TYR A 1 92 ? 10.121 12.167 -10.377 1.00 95.12 92 TYR A CA 1
ATOM 732 C C . TYR A 1 92 ? 10.583 11.177 -9.300 1.00 95.12 92 TYR A C 1
ATOM 734 O O . TYR A 1 92 ? 11.715 11.268 -8.811 1.00 95.12 92 TYR A O 1
ATOM 742 N N . LEU A 1 93 ? 9.707 10.269 -8.869 1.00 95.19 93 LEU A N 1
ATOM 743 C CA . LEU A 1 93 ? 10.025 9.272 -7.862 1.00 95.19 93 LEU A CA 1
ATOM 744 C C . LEU A 1 93 ? 1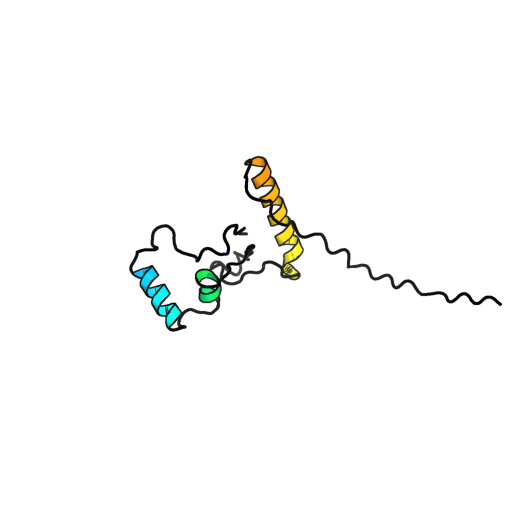0.999 8.220 -8.420 1.00 95.19 93 LEU A C 1
ATOM 746 O O . LEU A 1 93 ? 10.943 7.873 -9.600 1.00 95.19 93 LEU A O 1
ATOM 750 N N . PRO A 1 94 ? 11.884 7.650 -7.577 1.00 94.44 94 PRO A N 1
ATOM 751 C CA . PRO A 1 94 ? 12.724 6.533 -7.992 1.00 94.44 94 PRO A CA 1
ATOM 752 C C . PRO A 1 94 ? 11.868 5.371 -8.489 1.00 94.44 94 PRO A C 1
ATOM 754 O O . PRO A 1 94 ? 10.917 4.983 -7.804 1.00 94.44 94 PRO A O 1
ATOM 757 N N . LEU A 1 95 ? 12.237 4.797 -9.634 1.00 95.94 95 LEU A N 1
ATOM 758 C CA . LEU A 1 95 ? 11.552 3.632 -10.193 1.00 95.94 95 LEU A CA 1
ATOM 759 C C . LEU A 1 95 ? 11.533 2.463 -9.192 1.00 95.94 95 LEU A C 1
ATOM 761 O O . LEU A 1 95 ? 12.461 2.337 -8.383 1.00 95.94 95 LEU A O 1
ATOM 765 N N . PRO A 1 96 ? 10.493 1.612 -9.230 1.00 96.06 96 PRO A N 1
ATOM 766 C CA . PRO A 1 96 ? 10.445 0.427 -8.390 1.00 96.06 96 PRO A CA 1
ATOM 767 C C . PRO A 1 96 ? 11.594 -0.527 -8.744 1.00 96.06 96 PRO A C 1
ATOM 769 O O . PRO A 1 96 ? 12.011 -0.640 -9.896 1.00 96.06 96 PRO A O 1
ATOM 772 N N . ASP A 1 97 ? 12.083 -1.249 -7.742 1.00 94.44 97 ASP A N 1
ATOM 773 C CA . ASP A 1 97 ? 13.027 -2.351 -7.915 1.00 94.44 97 ASP A CA 1
ATOM 774 C C . ASP A 1 97 ? 12.326 -3.491 -8.658 1.00 94.44 97 ASP A C 1
ATOM 776 O O . ASP A 1 97 ? 11.450 -4.148 -8.100 1.00 94.44 97 ASP A O 1
ATOM 780 N N . VAL A 1 98 ? 12.703 -3.734 -9.910 1.00 91.06 98 VAL A N 1
ATOM 781 C CA . VAL A 1 98 ? 12.038 -4.703 -10.794 1.00 91.06 98 VAL A CA 1
ATOM 782 C C . VAL A 1 98 ? 12.363 -6.167 -10.485 1.00 91.06 98 VAL A C 1
ATOM 784 O O . VAL A 1 98 ? 11.946 -7.025 -11.257 1.00 91.06 98 VAL A O 1
ATOM 787 N N . MET A 1 99 ? 13.048 -6.458 -9.368 1.00 82.31 99 MET A N 1
ATOM 788 C CA . MET A 1 99 ? 13.424 -7.804 -8.921 1.00 82.31 99 MET A CA 1
ATOM 789 C C . MET A 1 99 ? 14.238 -8.542 -9.993 1.00 82.31 99 MET A C 1
ATOM 791 O O . MET A 1 99 ? 13.697 -9.116 -10.943 1.00 82.31 99 MET A O 1
ATOM 795 N N . GLU A 1 100 ? 15.566 -8.531 -9.852 1.00 74.56 100 GLU A N 1
ATOM 796 C CA . GLU A 1 100 ? 16.442 -9.272 -10.763 1.00 74.56 100 GLU A CA 1
ATOM 797 C C . GLU A 1 100 ? 16.001 -10.742 -10.853 1.00 74.56 100 GLU A C 1
ATOM 799 O O . GLU A 1 100 ? 15.745 -11.376 -9.821 1.00 74.56 100 GLU A O 1
ATOM 804 N N . PRO A 1 101 ? 15.903 -11.322 -12.063 1.00 60.25 101 PRO A N 1
ATOM 805 C CA . PRO A 1 101 ? 15.581 -12.729 -12.195 1.00 60.25 101 PRO A CA 1
ATOM 806 C C . PRO A 1 101 ? 16.660 -13.538 -11.475 1.00 60.25 101 PRO A C 1
ATOM 808 O O . PRO A 1 101 ? 17.843 -13.464 -11.810 1.00 60.25 101 PRO A O 1
ATOM 811 N N . THR A 1 102 ? 16.265 -14.322 -10.472 1.00 55.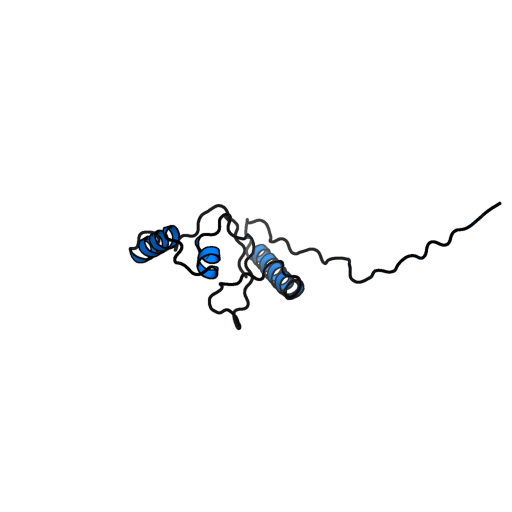12 102 THR A N 1
ATOM 812 C CA . THR A 1 102 ? 17.196 -15.196 -9.758 1.00 55.12 102 THR A CA 1
ATOM 813 C C 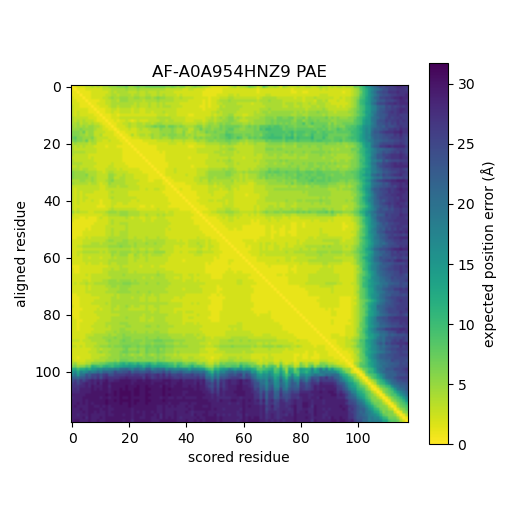. THR A 1 102 ? 17.812 -16.179 -10.752 1.00 55.12 102 THR A C 1
ATOM 815 O O . THR A 1 102 ? 17.163 -17.131 -11.192 1.00 55.12 102 THR A O 1
ATOM 818 N N . ALA A 1 103 ? 19.075 -15.966 -11.118 1.00 48.50 103 ALA A N 1
ATOM 819 C CA . ALA A 1 103 ? 19.857 -16.927 -11.881 1.00 48.50 103 ALA A CA 1
ATOM 820 C C . ALA A 1 103 ? 20.104 -18.166 -11.001 1.00 48.50 103 ALA A C 1
ATOM 822 O O . ALA A 1 103 ? 21.069 -18.211 -10.241 1.00 48.50 103 ALA A O 1
ATOM 823 N N . GLY A 1 104 ? 19.200 -19.154 -11.030 1.00 48.16 104 GLY A N 1
ATOM 824 C CA . GLY A 1 104 ? 19.257 -20.221 -10.026 1.00 48.16 104 GLY A CA 1
ATOM 825 C C . GLY A 1 104 ? 18.325 -21.424 -10.171 1.00 48.16 104 GLY A C 1
ATOM 826 O O . GLY A 1 104 ? 18.055 -22.068 -9.168 1.00 48.16 104 GLY A O 1
ATOM 827 N N . ALA A 1 105 ? 17.877 -21.793 -11.374 1.00 45.25 105 ALA A N 1
ATOM 828 C CA . ALA A 1 105 ? 17.246 -23.100 -11.624 1.00 45.25 105 ALA A CA 1
ATOM 829 C C . ALA A 1 105 ? 18.097 -23.937 -12.597 1.00 45.25 105 ALA A C 1
ATOM 831 O O . ALA A 1 105 ? 17.657 -24.346 -13.666 1.00 45.25 105 ALA A O 1
ATOM 832 N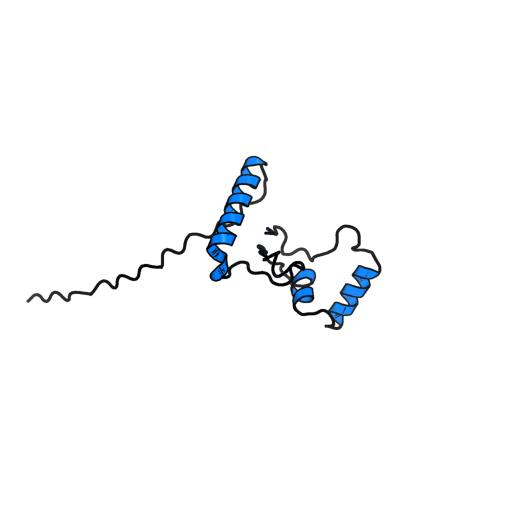 N . GLY A 1 106 ? 19.374 -24.137 -12.261 1.00 37.81 106 GLY A N 1
ATOM 833 C CA . GLY A 1 106 ? 20.328 -24.794 -13.156 1.00 37.81 106 GLY A CA 1
ATOM 834 C C . GLY A 1 106 ? 21.614 -25.221 -12.466 1.00 37.81 106 GLY A C 1
ATOM 835 O O . GLY A 1 106 ? 22.704 -24.919 -12.944 1.00 37.81 106 GLY A O 1
ATOM 836 N N . GLY A 1 107 ? 21.509 -25.916 -11.333 1.00 38.09 107 GLY A N 1
ATOM 837 C CA . GLY A 1 107 ? 22.657 -26.531 -10.669 1.00 38.09 107 GLY A CA 1
ATOM 838 C C . GLY A 1 107 ? 23.268 -27.658 -11.507 1.00 38.09 107 GLY A C 1
ATOM 839 O O . GLY A 1 107 ? 23.051 -28.833 -11.224 1.00 38.09 107 GLY A O 1
ATOM 840 N N . LYS A 1 108 ? 24.079 -27.334 -12.520 1.00 38.84 108 LYS A N 1
ATOM 841 C CA . LYS A 1 108 ? 25.046 -28.292 -13.068 1.00 38.84 108 LYS A CA 1
ATOM 842 C C . LYS A 1 108 ? 26.232 -28.348 -12.111 1.00 38.84 108 LYS A C 1
ATOM 844 O O . LYS A 1 108 ? 27.115 -27.497 -12.150 1.00 38.84 108 LYS A O 1
ATOM 849 N N . LYS A 1 109 ? 26.257 -29.374 -11.253 1.00 42.69 109 LYS A N 1
ATOM 850 C CA . LYS A 1 109 ? 27.471 -29.783 -10.535 1.00 42.69 109 LYS A CA 1
ATOM 851 C C . LYS A 1 109 ? 28.566 -30.058 -11.569 1.00 42.69 109 LYS A C 1
ATOM 853 O O . LYS A 1 109 ? 28.531 -31.083 -12.249 1.00 42.69 109 LYS A O 1
ATOM 858 N N . ALA A 1 110 ? 29.534 -29.156 -11.689 1.00 38.81 110 ALA A N 1
ATOM 859 C CA . ALA A 1 110 ? 30.775 -29.447 -12.386 1.00 38.81 110 ALA A CA 1
ATOM 860 C C . ALA A 1 110 ? 31.526 -30.506 -11.566 1.00 38.81 110 ALA A C 1
ATOM 862 O O . ALA A 1 110 ? 31.971 -30.263 -10.445 1.00 38.81 110 ALA A O 1
ATOM 863 N N . LYS A 1 111 ? 31.590 -31.723 -12.107 1.00 38.56 111 LYS A N 1
ATOM 864 C CA . LYS A 1 111 ? 32.350 -32.842 -11.554 1.00 38.56 111 LYS A CA 1
ATOM 865 C C . LYS A 1 111 ? 33.834 -32.476 -11.654 1.00 38.56 111 LYS A C 1
ATOM 867 O O . LYS A 1 111 ? 34.365 -32.398 -12.757 1.00 38.56 111 LYS A O 1
ATOM 872 N N . ALA A 1 112 ? 34.484 -32.227 -10.521 1.00 38.66 112 ALA A N 1
ATOM 873 C CA . ALA A 1 112 ? 35.926 -32.026 -10.468 1.00 38.66 112 ALA A CA 1
ATOM 874 C C . ALA A 1 112 ? 36.629 -33.322 -10.902 1.00 38.66 112 ALA A C 1
ATOM 876 O O . ALA A 1 112 ? 36.648 -34.311 -10.171 1.00 38.66 112 ALA A O 1
ATOM 877 N N . THR A 1 113 ? 37.177 -33.342 -12.114 1.00 40.34 113 THR A N 1
ATOM 878 C CA . THR A 1 113 ? 38.143 -34.355 -12.538 1.00 40.34 113 THR A CA 1
ATOM 879 C C . THR A 1 113 ? 39.498 -33.991 -11.949 1.00 40.34 113 THR A C 1
ATOM 881 O O . THR A 1 113 ? 40.152 -33.058 -12.411 1.00 40.34 113 THR A O 1
ATOM 884 N N . SER A 1 114 ? 39.915 -34.725 -10.916 1.00 43.06 114 SER A N 1
ATOM 885 C CA . SER A 1 114 ? 41.292 -34.727 -10.431 1.00 43.06 114 SER A CA 1
ATOM 886 C C . SER A 1 114 ? 42.203 -35.238 -11.546 1.00 43.06 114 SER A C 1
ATOM 888 O O . SER A 1 114 ? 42.136 -36.417 -11.898 1.00 43.06 114 SER A O 1
ATOM 890 N N . ASN A 1 115 ? 43.042 -34.373 -12.111 1.00 40.81 115 ASN A N 1
ATOM 891 C CA . ASN A 1 115 ? 44.091 -34.813 -13.019 1.00 40.81 115 ASN A CA 1
ATOM 892 C C . ASN A 1 115 ? 45.391 -34.939 -12.223 1.00 40.81 115 ASN A C 1
ATOM 894 O O . ASN A 1 115 ? 45.994 -33.941 -11.837 1.00 40.81 115 ASN A O 1
ATOM 898 N N . GLY A 1 116 ? 45.780 -36.181 -11.941 1.00 42.50 116 GLY A N 1
ATOM 899 C CA . GLY A 1 116 ? 47.107 -36.501 -11.439 1.00 42.50 116 GLY A CA 1
ATOM 900 C C . GLY A 1 116 ? 48.145 -36.378 -12.555 1.00 42.50 116 GLY A C 1
ATOM 901 O O . GLY A 1 116 ? 47.928 -36.830 -13.678 1.00 42.50 116 GLY A O 1
ATOM 902 N N . LYS A 1 117 ? 49.290 -35.785 -12.232 1.00 43.84 117 LYS A N 1
ATOM 903 C CA . LYS A 1 117 ? 50.536 -35.862 -13.007 1.00 43.84 117 LYS A CA 1
ATOM 904 C C . LYS A 1 117 ? 51.664 -35.724 -11.977 1.00 43.84 117 LYS A C 1
ATOM 906 O O . LYS A 1 117 ? 51.679 -34.727 -11.266 1.00 43.84 117 LYS A O 1
ATOM 911 N N . LYS A 1 118 ? 52.245 -36.856 -11.563 1.00 41.09 118 LYS A N 1
ATOM 912 C CA . LYS A 1 118 ? 53.531 -37.406 -12.038 1.00 41.09 118 LYS A CA 1
ATOM 913 C C . LYS A 1 118 ? 54.682 -36.440 -11.822 1.00 41.09 118 LYS A C 1
ATOM 915 O O . LYS A 1 118 ? 54.687 -35.411 -12.527 1.00 41.09 118 LYS A O 1
#

pLDDT: mean 87.1, std 18.87, range [37.81, 98.44]

Mean predicted aligned error: 8.67 Å

Nearest PDB structures (foldseek):
  4miv-assembly3_F  TM=7.035E-01  e=2.482E-02  Homo sapiens
  7snj-assembly1_A  TM=7.738E-01  e=2.959E-01  Phocaeicola plebeius DSM 17135
  7sno-assembly1_A  TM=7.742E-01  e=4.332E-01  Phocaeicola plebeius DSM 17135
  6ptk-assembly1_A  TM=9.402E-01  e=1.276E+00  Pseudoalteromonas fuliginea
  6pt6-assembly1_B  TM=9.416E-01  e=1.868E+00  Pseudoalteromonas fuliginea

Solvent-accessible surface area (backbone atoms only — not comparable to full-atom values): 7547 Å² total; per-residue (Å²): 118,50,78,47,89,56,30,83,59,77,71,65,57,90,91,40,60,88,35,70,68,50,50,50,53,52,53,37,49,78,69,66,64,58,53,72,39,58,39,54,70,54,65,46,78,64,39,66,47,56,39,29,59,55,60,88,87,35,79,80,62,49,63,72,48,55,91,37,79,92,45,44,72,61,53,30,51,53,32,46,55,50,37,52,49,36,60,77,68,65,55,87,66,81,71,64,82,52,66,80,80,77,89,77,91,70,88,73,79,79,77,83,76,84,80,87,77,134

Secondary structure (DSSP, 8-state):
-EE-S-TTSPP--TTTTTSHHHHHHHHHHHTT-S-HHHHHHHH-SSPPSEE---TTT-TT--S--TT-GGGHHHHHHHHHHHHHHHHHTT--SPPP--------S-------------

Radius of gyration: 21.76 Å; Cα contacts (8 Å, |Δi|>4): 97; chains: 1; bounding box: 68×52×43 Å

Foldseek 3Di:
DDADPCLQDADADPPDNVPPVVVVVVVCVVVVNDDQLCCLVHPDPSHDRDFDDDCVVCVPSSDGCPPPPVCLVVSLVVLVVQQVVCVVVVPPDDRDDSDDDPPDPDPPPPDDDDDDDD